Protein AF-A0A7S4R3V3-F1 (afdb_monomer_lite)

Foldseek 3Di:
DDDPPPVLCVQLVVQLVVVVVVVVPDDPVPDDPCPDSVVSNVVSVVVSVVVVVVVVVVVVVVVCVVVVVVVVFVVLLVVLVVCCPPPVNVVQVSVPDDTPVSCVVRPDDDDPVNPDDD

Organism: NCBI:txid49249

pLDDT: mean 81.64, std 15.55, range [35.66, 97.25]

Secondary structure (DSSP, 8-state):
---THHHHHHHHHHHHHHHHHHHHHS-TTSS-TT--HHHHHHHHHHHHHHHHHHHHHHHHHHHHHHTHHHHHHHHHHHHHHHHTTSHHHHHTTGGG--SHHHHHHHSPPP-SGGGS--

Radius of gyration: 27.49 Å; chains: 1; bounding box: 53×38×68 Å

Sequence (118 aa):
AIGGGTILTLPILASLTYTTYQYTTTPNDQISKLHTPKSIYYQSLTNLIMTQLGQRSNKTFQSSCANAASENEALLLSICKKHESTEYGKQQNLKSITSRNDFRKHHPLTNHDHYQPN

Structure (mmCIF, N/CA/C/O backbone):
data_AF-A0A7S4R3V3-F1
#
_entry.id   AF-A0A7S4R3V3-F1
#
loop_
_atom_site.group_PDB
_atom_site.id
_atom_site.type_symbol
_atom_site.label_atom_id
_atom_site.label_alt_id
_atom_site.label_comp_id
_atom_site.label_asym_id
_atom_site.label_entity_id
_atom_site.label_seq_id
_atom_site.pdbx_PDB_ins_code
_atom_site.Cartn_x
_atom_site.Cartn_y
_atom_site.Cartn_z
_atom_site.occupancy
_atom_site.B_iso_or_equiv
_atom_site.auth_seq_id
_atom_site.auth_comp_id
_atom_site.auth_asym_id
_atom_site.auth_atom_id
_atom_site.pdbx_PDB_model_num
ATOM 1 N N . ALA A 1 1 ? 25.741 -14.023 -0.976 1.00 37.66 1 ALA A N 1
ATOM 2 C CA . ALA A 1 1 ? 24.674 -14.361 -1.941 1.00 37.66 1 ALA A CA 1
ATOM 3 C C . ALA A 1 1 ? 24.976 -13.653 -3.257 1.00 37.66 1 ALA A C 1
AT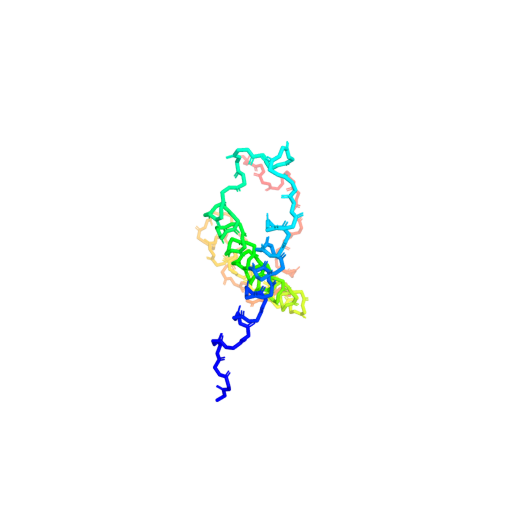OM 5 O O . ALA A 1 1 ? 25.423 -12.513 -3.223 1.00 37.66 1 ALA A O 1
ATOM 6 N N . ILE A 1 2 ? 24.862 -14.383 -4.367 1.00 38.44 2 ILE A N 1
ATOM 7 C CA . ILE A 1 2 ? 25.424 -14.072 -5.690 1.00 38.44 2 ILE A CA 1
ATOM 8 C C . ILE A 1 2 ? 24.942 -12.705 -6.194 1.00 38.44 2 ILE A C 1
ATOM 10 O O . ILE A 1 2 ? 23.758 -12.380 -6.125 1.00 38.44 2 ILE A O 1
ATOM 14 N N . GLY A 1 3 ? 25.914 -11.897 -6.616 1.00 35.66 3 GLY A N 1
ATOM 15 C CA . GLY A 1 3 ? 25.794 -10.462 -6.822 1.00 35.66 3 GLY A CA 1
ATOM 16 C C . GLY A 1 3 ? 24.780 -10.055 -7.887 1.00 35.66 3 GLY A C 1
ATOM 17 O O . GLY A 1 3 ? 24.711 -10.629 -8.970 1.00 35.66 3 GLY A O 1
ATOM 18 N N . GLY A 1 4 ? 24.065 -8.965 -7.603 1.00 38.34 4 GLY A N 1
ATOM 19 C CA . GLY A 1 4 ? 23.121 -8.323 -8.525 1.00 38.34 4 GLY A CA 1
ATOM 20 C C . GLY A 1 4 ? 23.728 -7.833 -9.849 1.00 38.34 4 GLY A C 1
ATOM 21 O O . GLY A 1 4 ? 22.992 -7.360 -10.707 1.00 38.34 4 GLY A O 1
ATOM 22 N N . GLY A 1 5 ? 25.044 -7.976 -10.046 1.00 42.88 5 GLY A N 1
ATOM 23 C CA . GLY A 1 5 ? 25.720 -7.675 -11.306 1.00 42.88 5 GLY A CA 1
ATOM 24 C C . GLY A 1 5 ? 25.449 -8.690 -12.422 1.00 42.88 5 GLY A C 1
ATOM 25 O O . GLY A 1 5 ? 25.376 -8.294 -13.576 1.00 42.88 5 GLY A O 1
ATOM 26 N N . THR A 1 6 ? 25.248 -9.979 -12.127 1.00 46.72 6 THR A N 1
ATOM 27 C CA . THR A 1 6 ? 25.096 -11.013 -13.177 1.00 46.72 6 THR A CA 1
ATOM 28 C C . THR A 1 6 ? 23.681 -11.120 -13.745 1.00 46.72 6 THR A C 1
ATOM 30 O O . THR A 1 6 ? 23.508 -11.504 -14.897 1.00 46.72 6 THR A O 1
ATOM 33 N N . ILE A 1 7 ? 22.658 -10.749 -12.971 1.00 51.81 7 ILE A N 1
ATOM 34 C CA . ILE A 1 7 ? 21.252 -10.868 -13.396 1.00 51.81 7 ILE A CA 1
ATOM 35 C C . ILE A 1 7 ? 20.879 -9.773 -14.410 1.00 51.81 7 ILE A C 1
ATOM 37 O O . ILE A 1 7 ? 20.015 -9.981 -15.259 1.00 51.81 7 ILE A O 1
ATOM 41 N N . LEU A 1 8 ? 21.546 -8.615 -14.361 1.00 50.31 8 LEU A N 1
ATOM 42 C CA . LEU A 1 8 ? 21.254 -7.482 -15.246 1.00 50.31 8 LEU A CA 1
ATOM 43 C C . LEU A 1 8 ? 22.103 -7.462 -16.512 1.00 50.31 8 LEU A C 1
ATOM 45 O O . LEU A 1 8 ? 21.651 -6.951 -17.533 1.00 50.31 8 LEU A O 1
ATOM 49 N N . THR A 1 9 ? 23.307 -8.028 -16.478 1.00 56.56 9 THR A N 1
ATOM 50 C CA . THR A 1 9 ? 24.213 -7.995 -17.630 1.00 56.56 9 THR A CA 1
ATOM 51 C C . THR A 1 9 ? 23.728 -8.878 -18.768 1.00 56.56 9 THR A C 1
ATOM 53 O O . THR A 1 9 ? 23.805 -8.452 -19.911 1.00 56.56 9 THR A O 1
ATOM 56 N N . LEU A 1 10 ? 23.165 -10.055 -18.487 1.00 61.12 10 LEU A N 1
ATOM 57 C CA . LEU A 1 10 ? 22.707 -10.989 -19.523 1.00 61.12 10 LEU A CA 1
ATOM 58 C C . LEU A 1 10 ? 21.608 -10.425 -20.445 1.00 61.12 10 LEU A C 1
ATOM 60 O O . LEU A 1 10 ? 21.807 -10.469 -21.657 1.00 61.12 10 LEU A O 1
ATOM 64 N N . PRO A 1 11 ? 20.487 -9.858 -19.956 1.00 63.69 11 PRO A N 1
ATOM 65 C CA . PRO A 1 11 ? 19.448 -9.322 -20.839 1.00 63.69 11 PRO A CA 1
ATOM 66 C C . PRO A 1 11 ? 19.890 -8.054 -21.581 1.00 63.69 11 PRO A C 1
ATOM 68 O O . PRO A 1 11 ? 19.506 -7.859 -22.735 1.00 63.69 11 PRO A O 1
ATOM 71 N N . ILE A 1 12 ? 20.728 -7.215 -20.958 1.00 65.38 12 ILE A N 1
ATOM 72 C CA . ILE A 1 12 ? 21.318 -6.034 -21.606 1.00 65.38 12 ILE A CA 1
ATOM 73 C C . ILE A 1 12 ? 22.254 -6.473 -22.729 1.00 65.38 12 ILE A C 1
ATOM 75 O O . ILE A 1 12 ? 22.128 -5.990 -23.849 1.00 65.38 12 ILE A O 1
ATOM 79 N N . LEU A 1 13 ? 23.162 -7.410 -22.448 1.00 67.38 13 LEU A N 1
ATOM 80 C CA . LEU A 1 13 ? 24.147 -7.902 -23.404 1.00 67.38 13 LEU A CA 1
ATOM 81 C C . LEU A 1 13 ? 23.475 -8.693 -24.531 1.00 67.38 13 LEU A C 1
ATOM 83 O O . LEU A 1 13 ? 23.835 -8.506 -25.684 1.00 67.38 13 LEU A O 1
ATOM 87 N N . ALA A 1 14 ? 22.459 -9.509 -24.236 1.00 70.75 14 ALA A N 1
ATOM 88 C CA . ALA A 1 14 ? 21.658 -10.207 -25.243 1.00 70.75 14 ALA A CA 1
ATOM 89 C C . ALA A 1 14 ? 20.893 -9.222 -26.140 1.00 70.75 14 ALA A C 1
ATOM 91 O O . ALA A 1 14 ? 20.906 -9.365 -27.358 1.00 70.75 14 ALA A O 1
ATOM 92 N N . SER A 1 15 ? 20.291 -8.176 -25.565 1.00 66.62 15 SER A N 1
ATOM 93 C CA . SER A 1 15 ? 19.599 -7.143 -26.347 1.00 66.62 15 SER A CA 1
ATOM 94 C C . SER A 1 15 ? 20.578 -6.327 -27.192 1.00 66.62 15 SER A C 1
ATOM 96 O O . SER A 1 15 ? 20.315 -6.082 -28.365 1.00 66.62 15 SER A O 1
ATOM 98 N N . LEU A 1 16 ? 21.736 -5.950 -26.642 1.00 69.56 16 LEU A N 1
ATOM 99 C CA . LEU A 1 16 ? 22.795 -5.244 -27.369 1.00 69.56 16 LEU A CA 1
ATOM 100 C C . LEU A 1 16 ? 23.393 -6.097 -28.487 1.00 69.56 16 LEU A C 1
ATOM 102 O O . LEU A 1 16 ? 23.565 -5.591 -29.589 1.00 69.56 16 LEU A O 1
ATOM 106 N N . THR A 1 17 ? 23.684 -7.375 -28.241 1.00 70.81 17 THR A N 1
ATOM 107 C CA . THR A 1 17 ? 24.246 -8.294 -29.251 1.00 70.81 17 THR A CA 1
ATOM 108 C C . THR A 1 17 ? 23.238 -8.614 -30.348 1.00 70.81 17 THR A C 1
ATOM 110 O O . THR A 1 17 ? 23.578 -8.540 -31.523 1.00 70.81 17 THR A O 1
ATOM 113 N N . TYR A 1 18 ? 21.978 -8.877 -29.996 1.00 73.69 18 TYR A N 1
ATOM 114 C CA . TYR A 1 18 ? 20.905 -9.094 -30.967 1.00 73.69 18 TYR A CA 1
ATOM 115 C C . TYR A 1 18 ? 20.665 -7.855 -31.842 1.00 73.69 18 TYR A C 1
ATOM 117 O O . TYR A 1 18 ? 20.536 -7.962 -33.059 1.00 73.69 18 TYR A O 1
ATOM 125 N N . THR A 1 19 ? 20.655 -6.660 -31.246 1.00 67.50 19 THR A N 1
ATOM 126 C CA . THR A 1 19 ? 20.424 -5.410 -31.990 1.00 67.50 19 THR A CA 1
ATOM 127 C C . THR A 1 19 ? 21.629 -4.972 -32.816 1.00 67.50 19 THR A C 1
ATOM 129 O O . THR A 1 19 ? 21.443 -4.493 -33.930 1.00 67.50 19 THR A O 1
ATOM 132 N N . THR A 1 20 ? 22.860 -5.171 -32.334 1.00 69.38 20 THR A N 1
ATOM 133 C CA . THR A 1 20 ? 24.068 -4.933 -33.145 1.00 69.38 20 THR A CA 1
ATOM 134 C C . THR A 1 20 ? 24.163 -5.909 -34.310 1.00 69.38 20 THR A C 1
ATOM 136 O O . THR A 1 20 ? 24.492 -5.478 -35.408 1.00 69.38 20 THR A O 1
ATOM 139 N N . TYR A 1 21 ? 23.797 -7.178 -34.115 1.00 76.31 21 TYR A N 1
ATOM 140 C CA . TYR A 1 21 ? 23.695 -8.158 -35.197 1.00 76.31 21 TYR A CA 1
ATOM 141 C C . TYR A 1 21 ? 22.650 -7.759 -36.252 1.00 76.31 21 TYR A C 1
ATOM 143 O O . TYR A 1 21 ? 22.922 -7.816 -37.447 1.00 76.31 21 TYR A O 1
ATOM 151 N N . GLN A 1 22 ? 21.472 -7.292 -35.832 1.00 68.69 22 GLN A N 1
ATOM 152 C CA . GLN A 1 22 ? 20.449 -6.768 -36.747 1.00 68.69 22 GLN A CA 1
ATOM 153 C C . GLN A 1 22 ? 20.939 -5.510 -37.486 1.00 68.69 22 GLN A C 1
ATOM 155 O O . GLN A 1 22 ? 20.760 -5.392 -38.692 1.00 68.69 22 GLN A O 1
ATOM 160 N N . TYR A 1 23 ? 21.626 -4.590 -36.801 1.00 66.88 23 TYR A N 1
ATOM 161 C CA . TYR A 1 23 ? 22.170 -3.374 -37.415 1.00 66.88 23 TYR A CA 1
ATOM 162 C C . TYR A 1 23 ? 23.230 -3.674 -38.483 1.00 66.88 23 TYR A C 1
ATOM 164 O O . TYR A 1 23 ? 23.246 -3.027 -39.524 1.00 66.88 23 TYR A O 1
ATOM 172 N N . THR A 1 24 ? 24.108 -4.654 -38.254 1.00 71.06 24 THR A N 1
ATOM 173 C CA . THR A 1 24 ? 25.151 -5.019 -39.228 1.00 71.06 24 THR A CA 1
ATOM 174 C C . THR A 1 24 ? 24.621 -5.823 -40.411 1.00 71.06 24 THR A C 1
ATOM 176 O O . THR A 1 24 ? 25.256 -5.833 -41.462 1.00 71.06 24 THR A O 1
ATOM 179 N N . THR A 1 25 ? 23.482 -6.499 -40.255 1.00 75.81 25 THR A N 1
ATOM 180 C CA . THR A 1 25 ? 22.860 -7.321 -41.306 1.00 75.81 25 THR A CA 1
ATOM 181 C C . THR A 1 25 ? 21.773 -6.586 -42.092 1.00 75.81 25 THR A C 1
ATOM 183 O O . THR A 1 25 ? 21.391 -7.047 -43.167 1.00 75.81 25 THR A O 1
ATOM 186 N N . THR A 1 26 ? 21.302 -5.434 -41.605 1.00 69.81 26 THR A N 1
ATOM 187 C CA . THR A 1 26 ? 20.285 -4.625 -42.287 1.00 69.81 26 THR A CA 1
ATOM 188 C C . THR A 1 26 ? 20.924 -3.742 -43.370 1.00 69.81 26 THR A C 1
ATOM 190 O O . THR A 1 26 ? 21.873 -3.010 -43.081 1.00 69.81 26 THR A O 1
ATOM 193 N N . PRO A 1 27 ? 20.411 -3.759 -44.613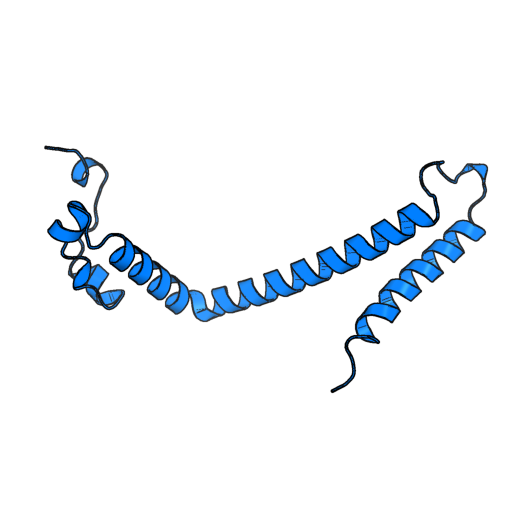 1.00 74.69 27 PRO A N 1
ATOM 194 C CA . PRO A 1 27 ? 20.831 -2.846 -45.675 1.00 74.69 27 PRO A CA 1
ATOM 195 C C . PRO A 1 27 ? 20.693 -1.363 -45.275 1.00 74.69 27 PRO A C 1
ATOM 197 O O . PRO A 1 27 ? 19.685 -0.955 -44.696 1.00 74.69 27 PRO A O 1
ATOM 200 N N . ASN A 1 28 ? 21.708 -0.542 -45.577 1.00 66.69 28 ASN A N 1
ATOM 201 C CA . ASN A 1 28 ? 21.799 0.866 -45.141 1.00 66.69 28 ASN A CA 1
ATOM 202 C C . ASN A 1 28 ? 20.621 1.757 -45.595 1.00 66.69 28 ASN A C 1
ATOM 204 O O . ASN A 1 28 ? 20.362 2.789 -44.981 1.00 66.69 28 ASN A O 1
ATOM 208 N N . ASP A 1 29 ? 19.913 1.377 -46.655 1.00 70.38 29 ASP A N 1
ATOM 209 C CA . ASP A 1 29 ? 18.729 2.047 -47.206 1.00 70.38 29 ASP A CA 1
ATOM 210 C C . ASP A 1 29 ? 17.462 1.857 -46.355 1.00 70.38 29 ASP A C 1
ATOM 212 O O . ASP A 1 29 ? 16.509 2.624 -46.494 1.00 70.38 29 ASP A O 1
ATOM 216 N N . GLN A 1 30 ? 17.462 0.890 -45.432 1.00 67.00 30 GLN A N 1
ATOM 217 C CA . GLN A 1 30 ? 16.345 0.602 -44.525 1.00 67.00 30 GLN A CA 1
ATOM 218 C C . GLN A 1 30 ? 16.573 1.114 -43.093 1.00 67.00 30 GLN A C 1
ATOM 220 O O . GLN A 1 30 ? 15.666 1.066 -42.258 1.00 67.00 30 GLN A O 1
ATOM 225 N N . ILE A 1 31 ? 17.765 1.637 -42.785 1.00 61.84 31 ILE A N 1
ATOM 226 C CA . ILE A 1 31 ? 18.107 2.134 -41.448 1.00 61.84 31 ILE A CA 1
ATOM 227 C C . ILE A 1 31 ? 17.620 3.583 -41.311 1.00 61.84 31 ILE A C 1
ATOM 229 O O . ILE A 1 31 ? 18.173 4.513 -41.899 1.00 61.84 31 ILE A O 1
ATOM 233 N N . SER A 1 32 ? 16.570 3.800 -40.512 1.00 62.88 32 SER A N 1
ATOM 234 C CA . SER A 1 32 ? 16.085 5.158 -40.226 1.00 62.88 32 SER A CA 1
ATOM 235 C C . SER A 1 32 ? 17.172 5.996 -39.529 1.00 62.88 32 SER A C 1
ATOM 237 O O . SER A 1 32 ? 17.876 5.512 -38.641 1.00 62.88 32 SER A O 1
ATOM 239 N N . LYS A 1 33 ? 17.271 7.291 -39.875 1.00 62.06 33 LYS A N 1
ATOM 240 C CA . LYS A 1 33 ? 18.251 8.243 -39.301 1.00 62.06 33 LYS A CA 1
ATOM 241 C C . LYS A 1 33 ? 18.177 8.382 -37.768 1.00 62.06 33 LYS A C 1
ATOM 243 O O . LYS A 1 33 ? 19.100 8.917 -37.164 1.00 62.06 33 LYS A O 1
ATOM 248 N N . LEU A 1 34 ? 17.090 7.922 -37.144 1.00 60.81 34 LEU A N 1
ATOM 249 C CA . LEU A 1 34 ? 16.849 7.987 -35.698 1.00 60.81 34 LEU A CA 1
ATOM 250 C C . LEU A 1 34 ? 17.369 6.741 -34.946 1.00 60.81 34 LEU A C 1
ATOM 252 O O . LEU A 1 34 ? 17.484 6.760 -33.716 1.00 60.81 34 LEU A O 1
ATOM 256 N N . HIS A 1 35 ? 17.736 5.672 -35.662 1.00 60.81 35 HIS A N 1
ATOM 257 C CA . HIS A 1 35 ? 18.325 4.453 -35.098 1.00 60.81 35 HIS A CA 1
ATOM 258 C C . HIS A 1 35 ? 19.847 4.574 -34.968 1.00 60.81 35 HIS A C 1
ATOM 260 O O . HIS A 1 35 ? 20.617 3.819 -35.554 1.00 60.81 35 HIS A O 1
ATOM 266 N N . THR A 1 36 ? 20.302 5.548 -34.180 1.00 70.38 36 THR A N 1
ATOM 267 C CA . THR A 1 36 ? 21.705 5.617 -33.756 1.00 70.38 36 THR A CA 1
ATOM 268 C C . THR A 1 36 ? 21.963 4.552 -32.677 1.00 70.38 36 THR A C 1
ATOM 270 O O . THR A 1 36 ? 21.133 4.386 -31.785 1.00 70.38 36 THR A O 1
ATOM 273 N N . PRO A 1 37 ? 23.127 3.879 -32.629 1.00 67.81 37 PRO A N 1
ATOM 274 C CA . PRO A 1 37 ? 23.465 2.934 -31.549 1.00 67.81 37 PRO A CA 1
ATOM 275 C C . PRO A 1 37 ? 23.291 3.524 -30.136 1.00 67.81 37 PRO A C 1
ATOM 277 O O . PRO A 1 37 ? 22.933 2.823 -29.189 1.00 67.81 37 PRO A O 1
ATOM 280 N N . LYS A 1 38 ? 23.460 4.845 -30.003 1.00 72.56 38 LYS A N 1
ATOM 281 C CA . LYS A 1 38 ? 23.190 5.593 -28.772 1.00 72.56 38 LYS A CA 1
ATOM 282 C C . LYS A 1 38 ? 21.708 5.563 -28.364 1.00 72.56 38 LYS A C 1
ATOM 284 O O . LYS A 1 38 ? 21.428 5.391 -27.182 1.00 72.56 38 LYS A O 1
ATOM 289 N N . SER A 1 39 ? 20.762 5.712 -29.298 1.00 76.88 39 SER A N 1
ATOM 290 C CA . SER A 1 39 ? 19.326 5.676 -28.974 1.00 76.88 39 SER A CA 1
ATOM 291 C C . SER A 1 39 ? 18.884 4.275 -28.539 1.00 76.88 39 SER A C 1
ATOM 293 O O . SER A 1 39 ? 18.165 4.145 -27.550 1.00 76.88 39 SER A O 1
ATOM 295 N N . ILE A 1 40 ? 19.418 3.231 -29.179 1.00 74.00 40 ILE A N 1
ATOM 296 C CA . ILE A 1 40 ? 19.176 1.821 -28.826 1.00 74.00 40 ILE A CA 1
ATOM 297 C C . ILE A 1 40 ? 19.689 1.500 -27.414 1.00 74.00 40 ILE A C 1
ATOM 299 O O . ILE A 1 40 ? 19.000 0.838 -26.631 1.00 74.00 40 ILE A O 1
ATOM 303 N N . TYR A 1 41 ? 20.877 2.001 -27.059 1.00 77.25 41 TYR A N 1
ATOM 304 C CA . TYR A 1 41 ? 21.427 1.855 -25.711 1.00 77.25 41 TYR A CA 1
ATOM 305 C C . TYR A 1 41 ? 20.499 2.462 -24.649 1.00 77.25 41 TYR A C 1
ATOM 307 O O . TYR A 1 41 ? 20.128 1.780 -23.691 1.00 77.25 41 TYR A O 1
ATOM 315 N N . TYR A 1 42 ? 20.064 3.714 -24.835 1.00 82.44 42 TYR A N 1
ATOM 316 C CA . TYR A 1 42 ? 19.156 4.362 -23.884 1.00 82.44 42 TYR A CA 1
ATOM 317 C C . TYR A 1 42 ? 17.797 3.674 -23.805 1.00 82.44 42 TYR A C 1
ATOM 319 O O . TYR A 1 42 ? 17.255 3.544 -22.709 1.00 82.44 42 TYR A O 1
ATOM 327 N N . GLN A 1 43 ? 17.256 3.200 -24.926 1.00 81.31 43 GLN A N 1
ATOM 328 C CA . GLN A 1 43 ? 15.995 2.465 -24.939 1.00 81.31 43 GLN A CA 1
ATOM 329 C C . GLN A 1 43 ? 16.100 1.159 -24.142 1.00 81.31 43 GLN A C 1
ATOM 331 O O . GLN A 1 43 ? 15.241 0.869 -23.312 1.00 81.31 43 GLN A O 1
ATOM 336 N N . SER A 1 44 ? 17.189 0.411 -24.325 1.00 79.50 44 SER A N 1
ATOM 337 C CA . SER A 1 44 ? 17.444 -0.838 -23.597 1.00 79.50 44 SER A CA 1
ATOM 338 C C . SER A 1 44 ? 17.599 -0.596 -22.095 1.00 79.50 44 SER A C 1
ATOM 340 O O . SER A 1 44 ? 16.986 -1.289 -21.281 1.00 79.50 44 SER A O 1
ATOM 342 N N . LEU A 1 45 ? 18.366 0.432 -21.722 1.00 83.12 45 LEU A N 1
ATOM 343 C CA . LEU A 1 45 ? 18.543 0.835 -20.329 1.00 83.12 45 LEU A CA 1
ATOM 344 C C . LEU A 1 45 ? 17.213 1.270 -19.694 1.00 83.12 45 LEU A C 1
ATOM 346 O O . LEU A 1 45 ? 16.891 0.852 -18.584 1.00 83.12 45 LEU A O 1
ATOM 350 N N . THR A 1 46 ? 16.420 2.066 -20.412 1.00 87.62 46 THR A N 1
ATOM 351 C CA . THR A 1 46 ? 15.119 2.558 -19.936 1.00 87.62 46 THR A CA 1
ATOM 352 C C . THR A 1 46 ? 14.141 1.406 -19.729 1.00 87.62 46 THR A C 1
ATOM 354 O O . THR A 1 46 ? 13.529 1.315 -18.668 1.00 87.62 46 THR A O 1
ATOM 357 N N . ASN A 1 47 ? 14.039 0.481 -20.687 1.00 85.38 47 ASN A N 1
ATOM 358 C CA . ASN A 1 47 ? 13.177 -0.697 -20.575 1.00 85.38 47 ASN A CA 1
ATOM 359 C C . ASN A 1 47 ? 13.544 -1.565 -19.368 1.00 85.38 47 ASN A C 1
ATOM 361 O O . ASN A 1 47 ? 12.657 -2.046 -18.662 1.00 85.38 47 ASN A O 1
ATOM 365 N N . LEU A 1 48 ? 14.837 -1.736 -19.092 1.00 83.94 48 LEU A N 1
ATOM 366 C CA . LEU A 1 48 ? 15.295 -2.481 -17.925 1.00 83.94 48 LEU A CA 1
ATOM 367 C C . LEU A 1 48 ? 14.898 -1.797 -16.617 1.00 83.94 48 LEU A C 1
ATOM 369 O O . LEU A 1 48 ? 14.346 -2.454 -15.734 1.00 83.94 48 LEU A O 1
ATOM 373 N N . ILE A 1 49 ? 15.138 -0.489 -16.505 1.00 88.94 49 ILE A N 1
ATOM 374 C CA . ILE A 1 49 ? 14.762 0.286 -15.317 1.00 88.94 49 ILE A CA 1
ATOM 375 C C . ILE A 1 49 ? 13.247 0.204 -15.102 1.00 88.94 49 ILE A C 1
ATOM 377 O O . ILE A 1 49 ? 12.798 -0.137 -14.008 1.00 88.94 49 ILE A O 1
ATOM 381 N N . MET A 1 50 ? 12.453 0.435 -16.150 1.00 89.62 50 MET A N 1
ATOM 382 C CA .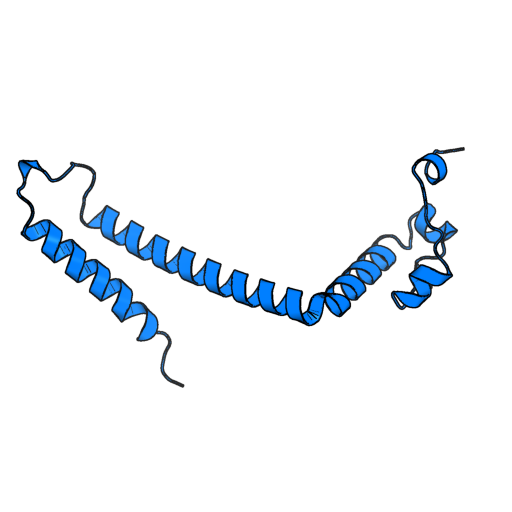 MET A 1 50 ? 10.991 0.370 -16.076 1.00 89.62 50 MET A CA 1
ATOM 383 C C . MET A 1 50 ? 10.492 -1.024 -15.693 1.00 89.62 50 MET A C 1
ATOM 385 O O . MET A 1 50 ? 9.595 -1.147 -14.862 1.00 89.62 50 MET A O 1
ATOM 389 N N . THR A 1 51 ? 11.111 -2.082 -16.222 1.00 87.81 51 THR A N 1
ATOM 390 C CA . THR A 1 51 ? 10.762 -3.466 -15.871 1.00 87.81 51 THR A CA 1
ATOM 391 C C . THR A 1 51 ? 11.028 -3.746 -14.395 1.00 87.81 51 THR A C 1
ATOM 393 O O . THR A 1 51 ? 10.181 -4.323 -13.716 1.00 87.81 51 THR A O 1
ATOM 396 N N . GLN A 1 52 ? 12.169 -3.307 -13.862 1.00 88.12 52 GLN A N 1
ATOM 397 C CA . GLN A 1 52 ? 12.477 -3.475 -12.440 1.00 88.12 52 GLN A CA 1
ATOM 398 C C . GLN A 1 52 ? 11.509 -2.706 -11.542 1.00 88.12 52 GLN A C 1
ATOM 400 O O . GLN A 1 52 ? 11.033 -3.249 -10.542 1.00 88.12 52 GLN A O 1
ATOM 405 N N . LEU A 1 53 ? 11.198 -1.456 -11.898 1.00 92.88 53 LEU A N 1
ATOM 406 C CA . LEU A 1 53 ? 10.222 -0.644 -11.174 1.00 92.88 53 LEU A CA 1
ATOM 407 C C . LEU A 1 53 ? 8.841 -1.306 -11.192 1.00 92.88 53 LEU A C 1
ATOM 409 O O . LEU A 1 53 ? 8.215 -1.431 -10.139 1.00 92.88 53 LEU A O 1
ATOM 413 N N . GLY A 1 54 ? 8.410 -1.809 -12.350 1.00 92.25 54 GLY A N 1
ATOM 414 C CA . GLY A 1 54 ? 7.159 -2.548 -12.504 1.00 92.25 54 GLY A CA 1
ATOM 415 C C . GLY A 1 54 ? 7.122 -3.820 -11.658 1.00 92.25 54 GLY A C 1
ATOM 416 O O . GLY A 1 54 ? 6.161 -4.046 -10.929 1.00 92.25 54 GLY A O 1
ATOM 417 N N . GLN A 1 55 ? 8.190 -4.621 -11.666 1.00 92.44 55 GLN A N 1
ATOM 418 C CA . GLN A 1 55 ? 8.285 -5.827 -10.836 1.00 92.44 55 GLN A CA 1
ATOM 419 C C . GLN A 1 55 ? 8.234 -5.506 -9.341 1.00 92.44 55 GLN A C 1
ATOM 421 O O . GLN A 1 55 ? 7.560 -6.204 -8.583 1.00 92.44 55 GLN A O 1
ATOM 426 N N . ARG A 1 56 ? 8.934 -4.455 -8.902 1.00 93.50 56 ARG A N 1
ATOM 427 C CA . ARG A 1 56 ? 8.911 -4.015 -7.504 1.00 93.50 56 ARG A CA 1
ATOM 428 C C . ARG A 1 56 ? 7.518 -3.541 -7.101 1.00 93.50 56 ARG A C 1
ATOM 430 O O . ARG A 1 56 ? 7.017 -3.979 -6.072 1.00 93.50 56 ARG A O 1
ATOM 437 N N . SER A 1 57 ? 6.895 -2.701 -7.923 1.00 93.06 57 SER A N 1
ATOM 438 C CA . SER A 1 57 ? 5.534 -2.212 -7.698 1.00 93.06 57 SER A CA 1
ATOM 439 C C . SER A 1 57 ? 4.529 -3.362 -7.636 1.00 93.06 57 SER A C 1
ATOM 441 O O . SER A 1 57 ? 3.737 -3.420 -6.701 1.00 93.06 57 SER A O 1
ATOM 443 N N . ASN A 1 58 ? 4.627 -4.337 -8.544 1.00 94.50 58 ASN A N 1
ATOM 444 C CA . ASN A 1 58 ? 3.753 -5.506 -8.551 1.00 94.50 58 ASN A CA 1
ATOM 445 C C . ASN A 1 58 ? 3.922 -6.367 -7.289 1.00 94.50 58 ASN A C 1
ATOM 447 O O . ASN A 1 58 ? 2.935 -6.788 -6.697 1.00 94.50 58 ASN A O 1
ATOM 451 N N . LYS A 1 59 ? 5.158 -6.582 -6.817 1.00 93.44 59 LYS A N 1
ATOM 452 C CA . LYS A 1 59 ? 5.400 -7.285 -5.545 1.00 93.44 59 LYS A CA 1
ATOM 453 C C . LYS A 1 59 ? 4.771 -6.555 -4.360 1.00 93.44 59 LYS A C 1
ATOM 455 O O . LYS A 1 59 ? 4.139 -7.192 -3.522 1.00 93.44 59 LYS A O 1
ATOM 460 N N . THR A 1 60 ? 4.927 -5.233 -4.292 1.00 91.25 60 THR A N 1
ATOM 461 C CA . THR A 1 60 ? 4.283 -4.420 -3.252 1.00 91.25 60 THR A CA 1
ATOM 462 C C . THR A 1 60 ? 2.764 -4.525 -3.345 1.00 91.25 60 THR A C 1
ATOM 464 O O . THR A 1 60 ? 2.125 -4.817 -2.343 1.00 91.25 60 THR A O 1
ATOM 467 N N . PHE A 1 61 ? 2.197 -4.383 -4.543 1.00 92.38 61 PHE A N 1
ATOM 468 C CA . PHE A 1 61 ? 0.762 -4.512 -4.781 1.00 92.38 61 PHE A CA 1
ATOM 469 C C . PHE A 1 61 ? 0.224 -5.876 -4.334 1.00 92.38 61 P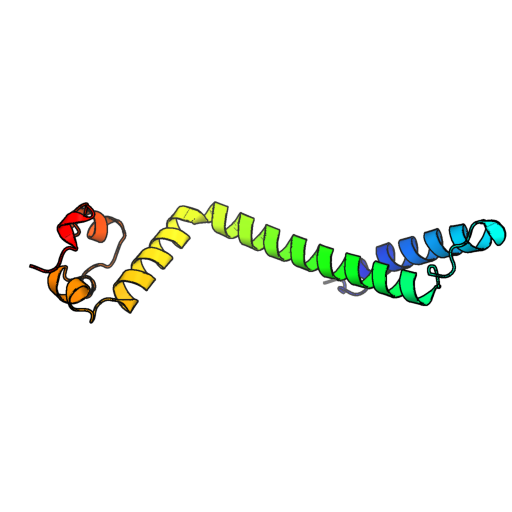HE A C 1
ATOM 471 O O . PHE A 1 61 ? -0.728 -5.936 -3.565 1.00 92.38 61 PHE A O 1
ATOM 478 N N . GLN A 1 62 ? 0.875 -6.972 -4.731 1.00 94.38 62 GLN A N 1
ATOM 479 C CA . GLN A 1 62 ? 0.500 -8.324 -4.311 1.00 94.38 62 GLN A CA 1
ATOM 480 C C . GLN A 1 62 ? 0.564 -8.495 -2.790 1.00 94.38 62 GLN A C 1
ATOM 482 O O . GLN A 1 62 ? -0.343 -9.080 -2.204 1.00 94.38 62 GLN A O 1
ATOM 487 N N . SER A 1 63 ? 1.600 -7.955 -2.143 1.00 91.69 63 SER A N 1
ATOM 488 C CA . SER A 1 63 ? 1.730 -7.974 -0.682 1.00 91.69 63 SER A CA 1
ATOM 489 C C . SER A 1 63 ? 0.605 -7.198 0.007 1.00 91.69 63 SER A C 1
ATOM 491 O O . SER A 1 63 ? 0.045 -7.678 0.994 1.00 91.69 63 SER A O 1
ATOM 493 N N . SER A 1 64 ? 0.245 -6.024 -0.516 1.00 89.81 64 SER A N 1
ATOM 494 C CA . SER A 1 64 ? -0.870 -5.227 0.002 1.00 89.81 64 SER A CA 1
ATOM 495 C C . SER A 1 64 ? -2.216 -5.911 -0.241 1.00 89.81 64 SER A C 1
ATOM 497 O O . SER A 1 64 ? -3.069 -5.892 0.639 1.00 89.81 64 SER A O 1
ATOM 499 N N . CYS A 1 65 ? -2.407 -6.593 -1.375 1.00 91.81 65 CYS A N 1
ATOM 500 C CA . CYS A 1 65 ? -3.603 -7.401 -1.629 1.00 91.81 65 CYS A CA 1
ATOM 501 C C . CYS A 1 65 ? -3.705 -8.602 -0.681 1.00 91.81 65 CYS A C 1
ATOM 503 O O . CYS A 1 65 ? -4.781 -8.867 -0.151 1.00 91.81 65 CYS A O 1
ATOM 505 N N . ALA A 1 66 ? -2.597 -9.305 -0.428 1.00 94.38 66 ALA A N 1
ATOM 506 C CA . ALA A 1 66 ? -2.564 -10.433 0.503 1.00 94.38 66 ALA A CA 1
ATOM 507 C C . ALA A 1 66 ? -2.931 -10.012 1.937 1.00 94.38 66 ALA A C 1
ATOM 509 O O . ALA A 1 66 ? -3.570 -10.773 2.659 1.00 94.38 66 ALA A O 1
ATOM 510 N N . ASN A 1 67 ? -2.585 -8.781 2.327 1.00 93.38 67 ASN A N 1
ATOM 511 C CA . ASN A 1 67 ? -2.847 -8.223 3.655 1.00 93.38 67 ASN A CA 1
ATOM 512 C C . ASN A 1 67 ? -3.919 -7.120 3.642 1.00 93.38 67 ASN A C 1
ATOM 514 O O . ASN A 1 67 ? -3.949 -6.277 4.539 1.00 93.38 67 ASN A O 1
ATOM 518 N N . ALA A 1 68 ? -4.822 -7.130 2.654 1.00 93.31 68 ALA A N 1
ATOM 519 C CA . ALA A 1 68 ? -5.741 -6.019 2.396 1.00 93.31 68 ALA A CA 1
ATOM 520 C C . ALA A 1 68 ? -6.591 -5.628 3.614 1.00 93.31 68 ALA A C 1
ATOM 522 O O . ALA A 1 68 ? -6.867 -4.452 3.830 1.00 93.31 68 ALA A O 1
ATOM 523 N N . ALA A 1 69 ? -6.999 -6.599 4.437 1.00 92.81 69 ALA A N 1
ATOM 524 C CA . ALA A 1 69 ? -7.756 -6.322 5.657 1.00 92.81 69 ALA A CA 1
ATOM 525 C C . ALA A 1 69 ? -6.955 -5.474 6.661 1.00 92.81 69 ALA A C 1
ATOM 527 O O . ALA A 1 69 ? -7.488 -4.502 7.192 1.00 92.81 69 ALA A O 1
ATOM 528 N N . SER A 1 70 ? -5.682 -5.818 6.873 1.00 93.50 70 SER A N 1
ATOM 529 C CA . SER A 1 70 ? -4.784 -5.099 7.780 1.00 93.50 70 SER A CA 1
ATOM 530 C C . SER A 1 70 ? -4.420 -3.720 7.234 1.00 93.50 70 SER A C 1
ATOM 532 O O . SER A 1 70 ? -4.411 -2.751 7.986 1.00 93.50 70 SER A O 1
ATOM 534 N N . GLU A 1 71 ? -4.147 -3.619 5.931 1.00 93.75 71 GLU A N 1
ATOM 535 C CA . GLU A 1 71 ? -3.826 -2.349 5.263 1.00 93.75 71 GLU A CA 1
ATOM 536 C C . GLU A 1 71 ? -5.006 -1.368 5.335 1.00 93.75 71 GLU A C 1
ATOM 538 O O . GLU A 1 71 ? -4.840 -0.204 5.695 1.00 93.75 71 GLU A O 1
ATOM 543 N N . ASN A 1 72 ? -6.227 -1.849 5.079 1.00 94.62 72 ASN A N 1
ATOM 544 C CA . ASN A 1 72 ? -7.434 -1.027 5.174 1.00 94.62 72 ASN A CA 1
ATOM 545 C C . ASN A 1 72 ? -7.740 -0.591 6.613 1.00 94.62 72 ASN A C 1
ATOM 547 O O . ASN A 1 72 ? -8.212 0.525 6.826 1.00 94.62 72 ASN A O 1
ATOM 551 N N . GLU A 1 73 ? -7.486 -1.445 7.608 1.00 96.06 73 GLU A N 1
ATOM 552 C CA . GLU A 1 73 ? -7.642 -1.072 9.016 1.00 96.06 73 GLU A CA 1
ATOM 553 C C . GLU A 1 73 ? -6.603 -0.028 9.442 1.00 96.06 73 GLU A C 1
ATOM 555 O O . GLU A 1 73 ? -6.966 0.982 10.045 1.00 96.06 73 GLU A O 1
ATOM 560 N N . ALA A 1 74 ? -5.337 -0.199 9.054 1.00 95.56 74 ALA A N 1
ATOM 561 C CA . ALA A 1 74 ? -4.297 0.798 9.293 1.00 95.56 74 ALA A CA 1
ATOM 562 C C . ALA A 1 74 ? -4.642 2.146 8.636 1.00 95.56 74 ALA A C 1
ATOM 564 O O . ALA A 1 74 ? -4.511 3.197 9.270 1.00 95.56 74 ALA A O 1
ATOM 565 N N . LEU A 1 75 ? -5.152 2.121 7.399 1.00 96.44 75 LEU A N 1
ATOM 566 C CA . LEU A 1 75 ? -5.632 3.309 6.699 1.00 96.44 75 LEU A CA 1
ATOM 567 C C . LEU A 1 75 ? -6.778 3.985 7.464 1.00 96.44 75 LEU A C 1
ATOM 569 O O . LEU A 1 75 ? -6.695 5.184 7.734 1.00 96.44 75 LEU A O 1
ATOM 573 N N . LEU A 1 76 ? -7.807 3.234 7.866 1.00 96.38 76 LEU A N 1
ATOM 574 C CA . LEU A 1 76 ? -8.939 3.750 8.642 1.00 96.38 76 LEU A CA 1
ATOM 575 C C . LEU A 1 76 ? -8.478 4.448 9.928 1.00 96.38 76 LEU A C 1
ATOM 577 O O . LEU A 1 76 ? -8.880 5.582 10.195 1.00 96.38 76 LEU A O 1
ATOM 581 N N . LEU A 1 77 ? -7.610 3.799 10.707 1.00 96.62 77 LEU A N 1
ATOM 582 C CA . LEU A 1 77 ? -7.092 4.356 11.957 1.00 96.62 77 LEU A CA 1
ATOM 583 C C . LEU A 1 77 ? -6.231 5.599 11.710 1.00 96.62 77 LEU A C 1
ATOM 585 O O . LEU A 1 77 ? -6.311 6.564 12.471 1.00 96.62 77 LEU A O 1
ATOM 589 N N . SER A 1 78 ? -5.456 5.624 10.621 1.00 97.25 78 SER A N 1
ATOM 590 C CA . SER A 1 78 ? -4.674 6.805 10.240 1.00 97.25 78 SER A CA 1
ATOM 591 C C . SER A 1 78 ? -5.563 8.011 9.923 1.00 97.25 78 SER A C 1
ATOM 593 O O . SER A 1 78 ? -5.255 9.125 10.348 1.00 97.25 78 SER A O 1
ATOM 595 N N . ILE A 1 79 ? -6.696 7.790 9.247 1.00 96.62 79 ILE A N 1
ATOM 596 C CA . ILE A 1 79 ? -7.681 8.830 8.929 1.00 96.62 79 ILE A CA 1
ATOM 597 C C . ILE A 1 79 ? -8.347 9.323 10.217 1.00 96.62 79 ILE A C 1
ATOM 599 O O . ILE A 1 79 ? -8.377 10.530 10.455 1.00 96.62 79 ILE A O 1
ATOM 603 N N . CYS A 1 80 ? -8.807 8.413 11.082 1.00 95.25 80 CYS A N 1
ATOM 604 C CA . CYS A 1 80 ? -9.427 8.775 12.362 1.00 95.25 80 CYS A CA 1
ATOM 605 C C . CYS A 1 80 ? -8.482 9.629 13.215 1.00 95.25 80 CYS A C 1
ATOM 607 O O . CYS A 1 80 ? -8.865 10.702 13.675 1.00 95.25 80 CYS A O 1
ATOM 609 N N . LYS A 1 81 ? -7.219 9.208 13.340 1.00 95.81 81 LYS A N 1
ATOM 610 C CA . LYS A 1 81 ? -6.188 9.937 14.086 1.00 95.81 81 LYS A CA 1
ATOM 611 C C . LYS A 1 81 ? -5.873 11.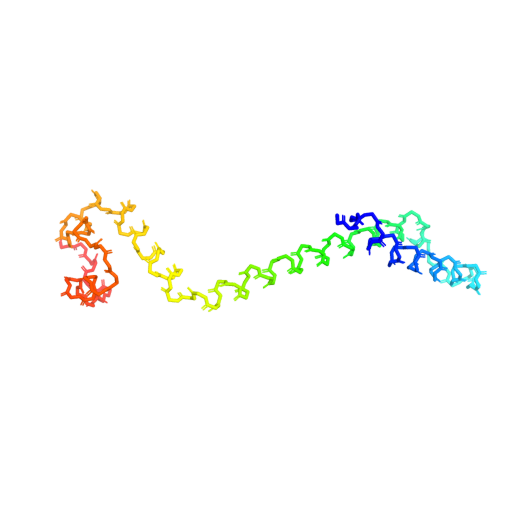298 13.471 1.00 95.81 81 LYS A C 1
ATOM 613 O O . LYS A 1 81 ? -5.737 12.281 14.189 1.00 95.81 81 LYS A O 1
ATOM 618 N N . LYS A 1 82 ? -5.760 11.381 12.143 1.00 97.06 82 LYS A N 1
ATOM 619 C CA . LYS A 1 82 ? -5.481 12.643 11.442 1.00 97.06 82 LYS A CA 1
ATOM 620 C C . LYS A 1 82 ? -6.591 13.676 11.651 1.00 97.06 82 LYS A C 1
ATOM 622 O O . LYS A 1 82 ? -6.307 14.870 11.684 1.00 97.06 82 LYS A O 1
ATOM 627 N N . HIS A 1 83 ? -7.835 13.222 11.782 1.00 95.50 83 HIS A N 1
ATOM 628 C CA . HIS A 1 83 ? -9.012 14.085 11.842 1.00 95.50 83 HIS A CA 1
ATOM 629 C C . HIS A 1 83 ? -9.660 14.169 13.231 1.00 95.50 83 HIS A C 1
ATOM 631 O O . HIS A 1 83 ? -10.701 14.812 13.367 1.00 95.50 83 HIS A O 1
ATOM 637 N N . GLU A 1 84 ? -9.040 13.612 14.274 1.00 95.19 84 GLU A N 1
ATOM 638 C CA . GLU A 1 84 ? -9.604 13.562 15.633 1.00 95.19 84 GLU A CA 1
ATOM 639 C C . GLU A 1 84 ? -9.909 14.944 16.233 1.00 95.19 84 GLU A C 1
ATOM 641 O O . GLU A 1 84 ? -10.809 15.086 17.057 1.00 95.19 84 GLU A O 1
ATOM 646 N N . SER A 1 85 ? -9.170 15.975 15.819 1.00 94.75 85 SER A N 1
ATOM 647 C CA . SER A 1 85 ? -9.272 17.335 16.356 1.00 94.75 85 SER A CA 1
ATOM 648 C C . SER A 1 85 ? -10.241 18.241 15.590 1.00 94.75 85 SER A C 1
ATOM 650 O O . SER A 1 85 ? -10.523 19.352 16.055 1.00 94.75 85 SER A O 1
ATOM 652 N N . THR A 1 86 ? -10.757 17.778 14.446 1.00 94.94 86 THR A N 1
ATOM 653 C CA . THR A 1 86 ? -11.778 18.491 13.662 1.00 94.94 86 THR A CA 1
ATOM 654 C C . THR A 1 86 ? -13.093 18.578 14.439 1.00 94.94 86 THR A C 1
ATOM 656 O O . THR A 1 86 ? -13.317 17.794 15.361 1.00 94.94 86 THR A O 1
ATOM 659 N N . GLU A 1 87 ? -13.977 19.519 14.094 1.00 92.81 87 GLU A N 1
ATOM 660 C CA . GLU A 1 87 ? -15.289 19.632 14.756 1.00 92.81 87 GLU A CA 1
ATOM 661 C C . GLU A 1 87 ? -16.077 18.323 14.665 1.00 92.81 87 GLU A C 1
ATOM 663 O O . GLU A 1 87 ? -16.506 17.793 15.688 1.00 92.81 87 GLU A O 1
ATOM 668 N N . TYR A 1 88 ? -16.142 17.736 13.467 1.00 92.19 88 TYR A N 1
ATOM 669 C CA . TYR A 1 88 ? -16.739 16.419 13.258 1.00 92.19 88 TYR A CA 1
ATOM 670 C C . TYR A 1 88 ? -16.038 15.326 14.073 1.00 92.19 88 TYR A C 1
ATOM 672 O O . TYR A 1 88 ? -16.685 14.516 14.735 1.00 92.19 88 TYR A O 1
ATOM 680 N N . GLY A 1 89 ? -14.702 15.320 14.067 1.00 92.12 89 GLY A N 1
ATOM 681 C CA . GLY A 1 89 ? -13.907 14.324 14.780 1.00 92.12 89 GLY A CA 1
ATOM 682 C C . GLY A 1 89 ? -14.130 14.334 16.290 1.00 92.12 89 GLY A C 1
ATOM 683 O O . GLY A 1 89 ? -14.190 13.271 16.911 1.00 92.12 89 GLY A O 1
ATOM 684 N N . LYS A 1 90 ? -14.326 15.523 16.867 1.00 93.25 90 LYS A N 1
ATOM 685 C CA . LYS A 1 90 ? -14.705 15.708 18.271 1.00 93.25 90 LYS A CA 1
ATOM 686 C C . LYS A 1 90 ? -16.145 15.270 18.527 1.00 93.25 90 LYS A C 1
ATOM 688 O O . LYS A 1 90 ? -16.378 14.555 19.496 1.00 93.25 90 LYS A O 1
ATOM 693 N N . GLN A 1 91 ? -17.086 15.652 17.660 1.00 91.81 91 GLN A N 1
ATOM 694 C CA . GLN A 1 91 ? -18.503 15.276 17.774 1.00 91.81 91 GLN A CA 1
ATOM 695 C C . GLN A 1 91 ? -18.708 13.756 17.733 1.00 91.81 91 GLN A C 1
ATOM 697 O O . GLN A 1 91 ? -19.454 13.221 18.546 1.00 91.81 91 GLN A O 1
ATOM 702 N N . GLN A 1 92 ? -18.014 13.055 16.832 1.00 91.19 92 GLN A N 1
ATOM 703 C CA . GLN A 1 92 ? -18.088 11.594 16.684 1.00 91.19 92 GLN A CA 1
ATOM 704 C C . GLN A 1 92 ? -17.048 10.836 17.526 1.00 91.19 92 GLN A C 1
ATOM 706 O O . GLN A 1 92 ? -16.906 9.623 17.392 1.00 91.19 92 GLN A O 1
ATOM 711 N N . ASN A 1 93 ? -16.297 11.537 18.383 1.00 92.25 93 ASN A N 1
ATOM 712 C CA . ASN A 1 93 ? -15.269 10.976 19.262 1.00 92.25 93 ASN A CA 1
ATOM 713 C C . ASN A 1 93 ? -14.287 10.013 18.554 1.00 92.25 93 ASN A C 1
ATOM 715 O O . ASN A 1 93 ? -13.966 8.933 19.064 1.00 92.25 93 ASN A O 1
ATOM 719 N N . LEU A 1 94 ? -13.772 10.413 17.384 1.00 93.69 94 LEU A N 1
ATOM 720 C CA . LEU A 1 94 ? -12.890 9.574 16.556 1.00 93.69 94 LEU A CA 1
ATOM 721 C C . LEU A 1 94 ? -11.609 9.141 17.284 1.00 93.69 94 LEU A C 1
ATOM 723 O O . LEU A 1 94 ? -11.055 8.089 16.979 1.00 93.69 94 LEU A O 1
ATOM 727 N N . LYS A 1 95 ? -11.168 9.914 18.283 1.00 93.94 95 LYS A N 1
ATOM 728 C CA . LYS A 1 95 ? -10.015 9.597 19.139 1.00 93.94 95 LYS A CA 1
ATOM 729 C C . LYS A 1 95 ? -10.165 8.271 19.898 1.00 93.94 95 LYS A C 1
ATOM 731 O O . LYS A 1 95 ? -9.171 7.628 20.217 1.00 93.94 95 LYS A O 1
ATOM 736 N N . SER A 1 96 ? -11.396 7.876 20.221 1.00 93.81 96 SER A N 1
ATOM 737 C CA . SER A 1 96 ? -11.679 6.644 20.970 1.00 93.81 96 SER A CA 1
ATOM 738 C C . SER A 1 96 ? -11.629 5.373 20.117 1.00 93.81 96 SER A C 1
ATOM 740 O O . SER A 1 96 ? -11.670 4.268 20.652 1.00 93.81 96 SER A O 1
ATOM 742 N N . ILE A 1 97 ? -11.536 5.512 18.793 1.00 94.69 97 ILE A N 1
ATOM 743 C CA . ILE A 1 97 ? -11.601 4.395 17.855 1.00 94.69 97 ILE A CA 1
ATOM 744 C C . ILE A 1 97 ? -10.225 3.736 17.749 1.00 94.69 97 ILE A C 1
ATOM 746 O O . ILE A 1 97 ? -9.272 4.339 17.257 1.00 94.69 97 ILE A O 1
ATOM 750 N N . THR A 1 98 ? -10.133 2.475 18.178 1.00 94.06 98 THR A N 1
ATOM 751 C CA . THR A 1 98 ? -8.871 1.710 18.177 1.00 94.06 98 THR A CA 1
ATOM 752 C C . THR A 1 98 ? -8.854 0.531 17.215 1.00 94.06 98 THR A C 1
ATOM 754 O O . THR A 1 98 ? -7.790 -0.003 16.912 1.00 94.06 98 THR A O 1
ATOM 757 N N . SER A 1 99 ? -10.019 0.147 16.698 1.00 95.38 99 SER A N 1
ATOM 758 C CA . SER A 1 99 ? -10.167 -0.936 15.733 1.00 95.38 99 SER A CA 1
ATOM 759 C C . SER A 1 99 ? -11.266 -0.634 14.722 1.00 95.38 99 SER A C 1
ATOM 761 O O . SER A 1 99 ? -12.176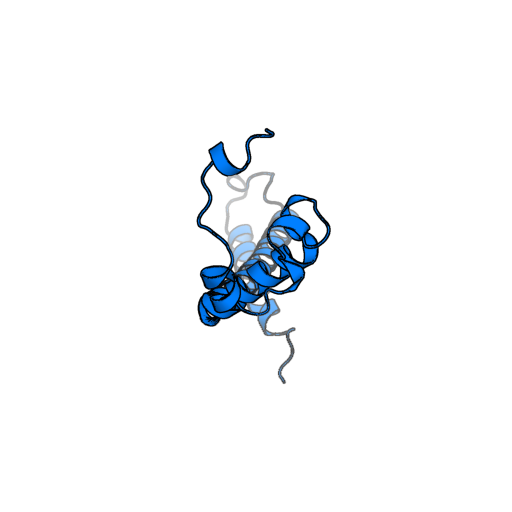 0.169 14.960 1.00 95.38 99 SER A O 1
ATOM 763 N N . ARG A 1 100 ? -11.251 -1.355 13.599 1.00 93.75 100 ARG A N 1
ATOM 764 C CA . ARG A 1 100 ? -12.341 -1.326 12.614 1.00 93.75 100 ARG A CA 1
ATOM 765 C C . ARG A 1 100 ? -13.687 -1.700 13.236 1.00 93.75 100 ARG A C 1
ATOM 767 O O . ARG A 1 100 ? -14.722 -1.187 12.817 1.00 93.75 100 ARG A O 1
ATOM 774 N N . ASN A 1 101 ? -13.697 -2.614 14.206 1.00 94.00 101 ASN A N 1
ATOM 775 C CA . ASN A 1 101 ? -14.934 -3.026 14.867 1.00 94.00 101 ASN A CA 1
ATOM 776 C C . ASN A 1 101 ? -15.500 -1.905 15.747 1.00 94.00 101 ASN A C 1
ATOM 778 O O . ASN A 1 101 ? -16.708 -1.684 15.745 1.00 94.00 101 ASN A O 1
ATOM 782 N N . ASP A 1 102 ? -14.635 -1.161 16.438 1.00 93.50 102 ASP A N 1
ATOM 783 C CA . ASP A 1 102 ? -15.056 -0.008 17.237 1.00 93.50 102 ASP A CA 1
ATOM 784 C C . ASP A 1 102 ? -15.647 1.077 16.349 1.00 93.50 102 ASP A C 1
ATOM 786 O O . ASP A 1 102 ? -16.712 1.602 16.669 1.00 93.50 102 ASP A O 1
ATOM 790 N N . PHE A 1 103 ? -15.018 1.346 15.200 1.00 94.31 103 PHE A N 1
ATOM 791 C CA . PHE A 1 103 ? -15.546 2.291 14.218 1.00 94.31 103 PHE A CA 1
ATOM 792 C C . PHE A 1 103 ? -16.965 1.903 13.794 1.00 94.31 103 PHE A C 1
ATOM 794 O O . PHE A 1 103 ? -17.873 2.720 13.853 1.00 94.31 103 PHE A O 1
ATOM 801 N N . ARG A 1 104 ? -17.190 0.630 13.449 1.00 93.38 104 ARG A N 1
ATOM 802 C CA . ARG A 1 104 ? -18.511 0.137 13.023 1.00 93.38 104 ARG A CA 1
ATOM 803 C C . ARG A 1 104 ? -19.586 0.206 14.108 1.00 93.38 104 ARG A C 1
ATOM 805 O O . ARG A 1 104 ? -20.761 0.261 13.767 1.00 93.38 104 ARG A O 1
ATOM 812 N N . LYS A 1 105 ? -19.205 0.126 15.384 1.00 92.50 105 LYS A N 1
ATOM 813 C CA . LYS A 1 105 ? -20.145 0.179 16.514 1.00 92.50 105 LYS A CA 1
ATOM 814 C C . LYS A 1 105 ? -20.526 1.606 16.894 1.00 92.50 105 LYS A C 1
ATOM 816 O O . LYS A 1 105 ? -21.665 1.828 17.283 1.00 92.50 105 LYS A O 1
ATOM 821 N N . HIS A 1 106 ? -19.576 2.536 16.818 1.00 87.62 106 HIS A N 1
ATOM 822 C CA . HIS A 1 106 ? -19.749 3.894 17.337 1.00 87.62 106 HIS A CA 1
ATOM 823 C C . HIS A 1 106 ? -20.059 4.919 16.247 1.00 87.62 106 HIS A C 1
ATOM 825 O O . HIS A 1 106 ? -20.756 5.891 16.518 1.00 87.62 106 HIS A O 1
ATOM 831 N N . HIS A 1 107 ? -19.567 4.715 15.024 1.00 91.69 107 HIS A N 1
ATOM 832 C CA . HIS A 1 107 ? -19.772 5.654 13.931 1.00 91.69 107 HIS A CA 1
ATOM 833 C C . HIS A 1 107 ? -21.036 5.293 13.135 1.00 91.69 107 HIS A C 1
ATOM 835 O O . HIS A 1 107 ? -21.123 4.177 12.609 1.00 91.69 107 HIS A O 1
ATOM 841 N N . PRO A 1 108 ? -22.009 6.211 12.989 1.00 90.25 108 PRO A N 1
ATOM 842 C CA . PRO A 1 108 ? -23.197 5.952 12.186 1.00 90.25 108 PRO A CA 1
ATOM 843 C C . PRO A 1 108 ? -22.845 5.847 10.697 1.00 90.25 108 PRO A C 1
ATOM 845 O O . PRO A 1 108 ? -21.873 6.436 10.222 1.00 90.25 108 PRO A O 1
ATOM 848 N N . LEU A 1 109 ? -23.660 5.118 9.934 1.00 89.75 109 LEU A N 1
ATOM 849 C CA . LEU A 1 109 ? -23.631 5.234 8.477 1.00 89.75 109 LEU A CA 1
ATOM 850 C C . LEU A 1 109 ? -24.219 6.591 8.104 1.00 89.75 109 LEU A C 1
ATOM 852 O O . LEU A 1 109 ? -25.378 6.877 8.400 1.00 89.75 109 LEU A O 1
ATOM 856 N N . THR A 1 110 ? -23.399 7.432 7.492 1.00 90.12 110 THR A N 1
ATOM 857 C CA . THR A 1 110 ? -23.764 8.797 7.136 1.00 90.12 110 THR A CA 1
ATOM 858 C C . THR A 1 110 ? -24.245 8.869 5.693 1.00 90.12 110 THR A C 1
ATOM 860 O O . THR A 1 110 ? -23.855 8.079 4.833 1.00 90.12 110 THR A O 1
ATOM 863 N N . ASN A 1 111 ? -25.117 9.833 5.429 1.00 91.50 111 ASN A N 1
ATOM 864 C CA . ASN A 1 111 ? -25.511 10.250 4.091 1.00 91.50 111 ASN A CA 1
ATOM 865 C C . ASN A 1 111 ? -25.032 11.691 3.861 1.00 91.50 111 ASN A C 1
ATOM 867 O O . ASN A 1 111 ? -24.416 12.295 4.736 1.00 91.50 111 ASN A O 1
ATOM 871 N N . HIS A 1 112 ? -25.293 12.243 2.679 1.00 91.06 112 HIS A N 1
ATOM 872 C CA . HIS A 1 112 ? -24.901 13.617 2.371 1.00 91.06 112 HIS A CA 1
ATOM 873 C C . HIS A 1 112 ? -25.543 14.638 3.332 1.00 91.06 112 HIS A C 1
ATOM 875 O O . HIS A 1 112 ? -24.867 15.553 3.797 1.00 91.06 112 HIS A O 1
ATOM 881 N N . ASP A 1 113 ? -26.817 14.441 3.676 1.00 90.12 113 ASP A N 1
ATOM 882 C CA . ASP A 1 113 ? -27.583 15.358 4.531 1.00 90.12 113 ASP A CA 1
ATOM 883 C C . ASP A 1 113 ? -26.997 15.472 5.943 1.00 90.12 113 ASP A C 1
ATOM 885 O O . ASP A 1 113 ? -27.025 16.542 6.540 1.00 90.12 113 ASP A O 1
ATOM 889 N N . HIS A 1 114 ? -26.373 14.405 6.450 1.00 86.56 114 HIS A N 1
ATOM 890 C CA . HIS A 1 114 ? -25.682 14.393 7.741 1.00 86.56 114 HIS A CA 1
ATOM 891 C C . HIS A 1 114 ? -24.558 15.437 7.856 1.00 86.56 114 HIS A C 1
ATOM 893 O O . HIS A 1 114 ? -24.197 15.830 8.963 1.00 86.56 114 HIS A O 1
ATOM 899 N N . TYR A 1 115 ? -23.983 15.861 6.730 1.00 85.38 115 TYR A N 1
ATOM 900 C CA . TYR A 1 115 ? -22.882 16.822 6.693 1.00 85.38 115 TYR A CA 1
ATOM 901 C C . TYR A 1 115 ? -23.330 18.244 6.356 1.00 85.38 115 TYR A C 1
ATOM 903 O O . TYR A 1 115 ? -22.483 19.137 6.285 1.00 85.38 115 TYR A O 1
ATOM 911 N N . GLN A 1 116 ? -24.624 18.469 6.117 1.00 88.50 116 GLN A N 1
ATOM 912 C CA . GLN A 1 116 ? -25.111 19.820 5.883 1.00 88.50 116 GLN A CA 1
ATOM 913 C C . GLN A 1 116 ? -24.947 20.651 7.164 1.00 88.50 116 GLN A C 1
ATOM 915 O O . GLN A 1 116 ? -25.296 20.181 8.248 1.00 88.50 116 GLN A O 1
ATOM 920 N N . PRO A 1 117 ? -24.384 21.868 7.068 1.00 78.31 117 PRO A N 1
ATOM 921 C CA . PRO A 1 117 ? -24.354 22.775 8.201 1.00 78.31 117 PRO A CA 1
ATOM 922 C C . PRO A 1 117 ? -25.795 23.134 8.577 1.00 78.31 117 PRO A C 1
ATOM 924 O O . PRO A 1 117 ? -26.571 23.536 7.708 1.00 78.31 117 PRO A O 1
ATOM 927 N N . ASN A 1 118 ? -26.137 22.950 9.854 1.00 60.88 118 ASN A N 1
ATOM 928 C CA . ASN A 1 118 ? -27.392 23.444 10.424 1.00 60.88 118 ASN A CA 1
ATOM 929 C C . ASN A 1 118 ? -27.441 24.974 10.412 1.00 60.88 118 ASN A C 1
ATOM 931 O O . ASN A 1 118 ? -26.379 25.594 10.658 1.00 60.88 118 ASN A O 1
#